Protein AF-A0A7V9B517-F1 (afdb_monomer_lite)

Radius of gyration: 17.01 Å; chains: 1; bounding box: 39×30×41 Å

Secondary structure (DSSP, 8-state):
-HHHHHHHHHHHTSPPGGGS-----SSS----PPP---HHHHHHHHHHHHHHHHHHHHHHHHTT-HHHHHHHHHHHHHHHTTT-

Sequence (84 aa):
MLRTALAAIANAEAPPLDTVGPAEAVGRLVDHPRLLLAEADLVAVLRAEIADCEDTVARFEACGRADEAAALRDELDVLRAYVA

Foldseek 3Di:
DVVVLVVLVVVQQDDDCVVPDDDDQPVHDDDDGTHDDDLVNSLVSLVVVLVVLVVVLVVCVVVVNPVVSVVSVVVSVVSVVSND

pLDDT: mean 87.33, std 9.53, range [64.44, 97.88]

Structure (mmCIF, N/CA/C/O 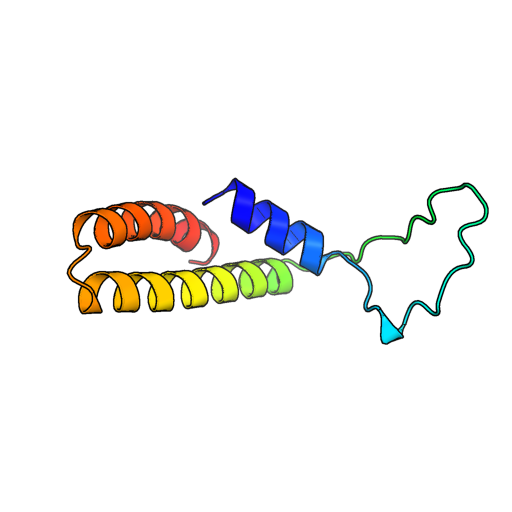backbone):
data_AF-A0A7V9B517-F1
#
_entry.id   AF-A0A7V9B517-F1
#
loop_
_atom_site.group_PDB
_atom_site.id
_atom_site.type_symbol
_atom_site.label_atom_id
_atom_site.label_alt_id
_atom_site.label_comp_id
_atom_site.label_asym_id
_atom_site.label_entity_id
_atom_site.label_seq_id
_atom_site.pdbx_PDB_ins_code
_atom_site.Cartn_x
_atom_site.Cartn_y
_atom_site.Cartn_z
_atom_site.occupancy
_atom_site.B_iso_or_equiv
_atom_site.auth_seq_id
_atom_site.auth_comp_id
_atom_site.auth_asym_id
_atom_site.auth_atom_id
_atom_site.pdbx_PDB_model_num
ATOM 1 N N . MET A 1 1 ? -5.450 6.879 -0.117 1.00 77.94 1 MET A N 1
ATOM 2 C CA . MET A 1 1 ? -4.612 5.755 -0.616 1.00 77.94 1 MET A CA 1
ATOM 3 C C . MET A 1 1 ? -4.294 5.702 -2.108 1.00 77.94 1 MET A C 1
ATOM 5 O O . MET A 1 1 ? -3.141 5.453 -2.429 1.00 77.94 1 MET A O 1
ATOM 9 N N . LEU A 1 2 ? -5.233 5.928 -3.037 1.00 80.38 2 LEU A N 1
ATOM 10 C CA . LEU A 1 2 ? -4.975 5.720 -4.479 1.00 80.38 2 LEU A CA 1
ATOM 11 C C . LEU A 1 2 ? -3.703 6.412 -5.008 1.00 80.38 2 LEU A C 1
ATOM 13 O O . LEU A 1 2 ? -2.928 5.820 -5.747 1.00 80.38 2 LEU A O 1
ATOM 17 N N . ARG A 1 3 ? -3.449 7.656 -4.586 1.00 83.31 3 ARG A N 1
ATOM 18 C CA . ARG A 1 3 ? -2.238 8.397 -4.972 1.00 83.31 3 ARG A CA 1
ATOM 19 C C . ARG A 1 3 ? -0.946 7.724 -4.492 1.00 83.31 3 ARG A C 1
ATOM 21 O O . ARG A 1 3 ? 0.047 7.773 -5.205 1.00 83.31 3 ARG A O 1
ATOM 28 N N . THR A 1 4 ? -0.959 7.122 -3.306 1.00 84.94 4 THR A N 1
ATOM 29 C CA . THR A 1 4 ? 0.190 6.396 -2.746 1.00 84.94 4 THR A CA 1
ATOM 30 C C . THR A 1 4 ? 0.439 5.113 -3.529 1.00 84.94 4 THR A C 1
ATOM 32 O O . THR A 1 4 ? 1.561 4.893 -3.965 1.00 84.94 4 THR A O 1
ATOM 35 N N . ALA A 1 5 ? -0.611 4.345 -3.833 1.00 85.38 5 ALA A N 1
ATOM 36 C CA . ALA A 1 5 ? -0.497 3.149 -4.668 1.00 85.38 5 ALA A CA 1
ATOM 37 C C . ALA A 1 5 ? 0.037 3.469 -6.079 1.00 85.38 5 ALA A C 1
ATOM 39 O O . ALA A 1 5 ? 0.910 2.775 -6.589 1.00 85.38 5 ALA A O 1
ATOM 40 N N . LEU A 1 6 ? -0.417 4.570 -6.692 1.00 87.06 6 LEU A N 1
ATOM 41 C CA . LEU A 1 6 ? 0.125 5.038 -7.974 1.00 87.06 6 LEU A CA 1
ATOM 42 C C . LEU A 1 6 ? 1.603 5.443 -7.874 1.00 87.06 6 LEU A C 1
ATOM 44 O O . LEU A 1 6 ? 2.363 5.208 -8.809 1.00 87.06 6 LEU A O 1
ATOM 48 N N . ALA A 1 7 ? 2.019 6.035 -6.753 1.00 89.12 7 ALA A N 1
ATOM 49 C CA . ALA A 1 7 ? 3.424 6.347 -6.512 1.00 89.12 7 ALA A CA 1
ATOM 50 C C . ALA A 1 7 ? 4.267 5.074 -6.324 1.00 89.12 7 ALA A C 1
ATOM 52 O O . ALA A 1 7 ? 5.365 4.996 -6.866 1.00 89.12 7 ALA A O 1
ATOM 53 N N . ALA A 1 8 ? 3.745 4.061 -5.627 1.00 88.38 8 ALA A N 1
ATOM 54 C CA . ALA A 1 8 ? 4.402 2.765 -5.473 1.00 88.38 8 ALA A CA 1
ATOM 55 C C . ALA A 1 8 ? 4.589 2.059 -6.827 1.00 88.38 8 ALA A C 1
ATOM 57 O O . ALA A 1 8 ? 5.678 1.573 -7.121 1.00 88.38 8 ALA A O 1
ATOM 58 N N . ILE A 1 9 ? 3.574 2.097 -7.699 1.00 89.62 9 ILE A N 1
ATOM 59 C CA . ILE A 1 9 ? 3.676 1.592 -9.077 1.00 89.62 9 ILE A CA 1
ATOM 60 C C . ILE A 1 9 ? 4.737 2.370 -9.863 1.00 89.62 9 ILE A C 1
ATOM 62 O O . ILE A 1 9 ? 5.617 1.762 -10.463 1.00 89.62 9 ILE A O 1
ATOM 66 N N . ALA A 1 10 ? 4.715 3.705 -9.811 1.00 88.44 10 ALA A N 1
ATOM 67 C CA . ALA A 1 10 ? 5.714 4.530 -10.492 1.00 88.44 10 ALA A CA 1
ATOM 68 C C . ALA A 1 10 ? 7.151 4.249 -10.008 1.00 88.44 10 ALA A C 1
ATOM 70 O O . ALA A 1 10 ? 8.091 4.330 -10.796 1.00 88.44 10 ALA A O 1
ATOM 71 N N . ASN A 1 11 ? 7.325 3.896 -8.732 1.00 87.19 11 ASN A N 1
ATOM 72 C CA . ASN A 1 11 ? 8.615 3.475 -8.188 1.00 87.19 11 ASN A CA 1
ATOM 73 C C . ASN A 1 11 ?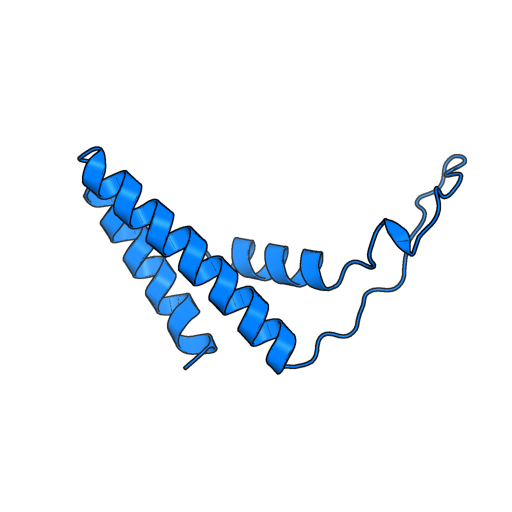 9.009 2.069 -8.661 1.00 87.19 11 ASN A C 1
ATOM 75 O O . ASN A 1 11 ? 10.176 1.844 -8.958 1.00 87.19 11 ASN A O 1
ATOM 79 N N . ALA A 1 12 ? 8.062 1.134 -8.758 1.00 88.56 12 ALA A N 1
ATOM 80 C CA . ALA A 1 12 ? 8.314 -0.210 -9.282 1.00 88.56 12 ALA A CA 1
ATOM 81 C C . ALA A 1 12 ? 8.669 -0.201 -10.780 1.00 88.56 12 ALA A C 1
ATOM 83 O 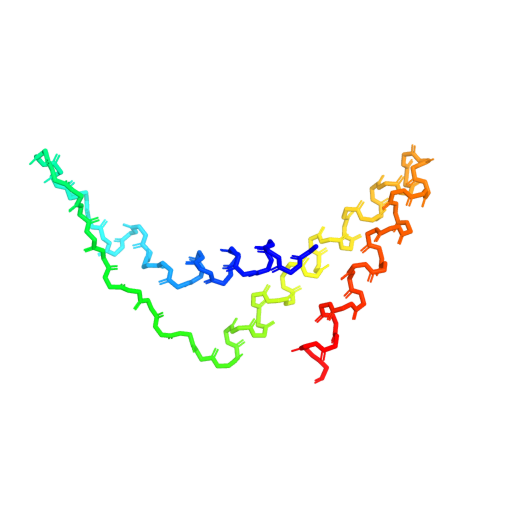O . ALA A 1 12 ? 9.431 -1.041 -11.249 1.00 88.56 12 ALA A O 1
ATOM 84 N N . GLU A 1 13 ? 8.167 0.783 -11.526 1.00 89.00 13 GLU A N 1
ATOM 85 C CA . GLU A 1 13 ? 8.575 1.056 -12.905 1.00 89.00 13 GLU A CA 1
ATOM 86 C C . GLU A 1 13 ? 10.015 1.600 -13.012 1.00 89.00 13 GLU A C 1
ATOM 88 O O . GLU A 1 13 ? 10.559 1.675 -14.115 1.00 89.00 13 GLU A O 1
ATOM 93 N N . ALA A 1 14 ? 10.656 2.018 -11.916 1.00 87.19 14 ALA A N 1
ATOM 94 C CA . ALA A 1 14 ? 12.007 2.563 -11.973 1.00 87.19 14 ALA A CA 1
ATOM 95 C C . ALA A 1 14 ? 13.053 1.445 -12.165 1.00 87.19 14 ALA A C 1
ATOM 97 O O . ALA A 1 14 ? 12.984 0.404 -11.507 1.00 87.19 14 ALA A O 1
ATOM 98 N N . PRO A 1 15 ? 14.060 1.641 -13.035 1.00 83.12 15 PRO A N 1
ATOM 99 C CA . PRO A 1 15 ? 15.136 0.672 -13.184 1.00 83.12 15 PRO A CA 1
ATOM 100 C C . PRO A 1 15 ? 15.982 0.574 -11.897 1.00 83.12 15 PRO A C 1
ATOM 102 O O . PRO A 1 15 ? 16.176 1.585 -11.214 1.00 83.12 15 PRO A O 1
ATOM 105 N N . PRO A 1 16 ? 16.537 -0.610 -11.566 1.00 80.25 16 PRO A N 1
ATOM 106 C CA . PRO A 1 16 ? 17.375 -0.782 -10.382 1.00 80.25 16 PRO A CA 1
ATOM 107 C C . PRO A 1 16 ? 18.617 0.113 -10.429 1.00 80.25 16 PRO A C 1
ATOM 109 O O . PRO A 1 16 ? 19.314 0.152 -11.449 1.00 80.25 16 PRO A O 1
ATOM 112 N N . LEU A 1 17 ? 18.953 0.754 -9.305 1.00 75.19 17 LEU A N 1
ATOM 113 C CA . LEU A 1 17 ? 20.145 1.607 -9.184 1.00 75.19 17 LEU A CA 1
ATOM 114 C C . LEU A 1 17 ? 21.434 0.852 -9.547 1.00 75.19 17 LEU A C 1
ATOM 116 O O . LEU A 1 17 ? 22.336 1.409 -10.154 1.00 75.19 17 LEU A O 1
ATOM 120 N N . ASP A 1 18 ? 21.493 -0.442 -9.253 1.00 72.88 18 ASP A N 1
ATOM 121 C CA . ASP A 1 18 ? 22.665 -1.292 -9.478 1.00 72.88 18 ASP A CA 1
ATOM 122 C C . ASP A 1 18 ? 22.916 -1.561 -10.973 1.00 72.88 18 ASP A C 1
ATOM 124 O O . ASP A 1 18 ? 24.035 -1.862 -11.389 1.00 72.88 18 ASP A O 1
ATOM 128 N N . THR A 1 19 ? 21.862 -1.461 -11.790 1.00 64.44 19 THR A N 1
ATOM 129 C CA . THR A 1 19 ? 21.927 -1.634 -13.252 1.00 64.44 19 THR A CA 1
ATOM 130 C C . THR A 1 19 ? 22.221 -0.328 -13.981 1.00 64.44 19 THR A C 1
ATOM 132 O O . THR A 1 19 ? 22.645 -0.335 -15.138 1.00 64.44 19 THR A O 1
ATOM 135 N N . VAL A 1 20 ? 22.028 0.795 -13.291 1.00 65.31 20 VAL A N 1
ATOM 136 C CA . VAL A 1 20 ? 22.212 2.144 -13.803 1.00 65.31 20 VAL A CA 1
ATOM 137 C C . VAL A 1 20 ? 23.384 2.769 -13.052 1.00 65.31 20 VAL A C 1
ATOM 139 O O . VAL A 1 20 ? 23.225 3.368 -11.994 1.00 65.31 20 VAL A O 1
ATOM 142 N N . GLY A 1 21 ? 24.596 2.610 -13.593 1.00 64.75 21 GLY A N 1
ATOM 143 C CA . GLY A 1 21 ? 25.788 3.248 -13.026 1.00 64.75 21 GLY A CA 1
ATOM 144 C C . GLY A 1 21 ? 25.613 4.769 -12.869 1.00 64.75 21 GLY A C 1
ATOM 145 O O . GLY A 1 21 ? 24.768 5.361 -13.544 1.00 64.75 21 GLY A O 1
ATOM 146 N N . PRO A 1 22 ? 26.403 5.426 -11.998 1.00 65.06 22 PRO A N 1
ATOM 147 C CA . PRO A 1 22 ? 26.270 6.857 -11.743 1.00 65.06 22 PRO A CA 1
ATOM 148 C C . PRO A 1 22 ? 26.367 7.644 -13.052 1.00 65.06 22 PRO A C 1
ATOM 150 O O . PRO A 1 22 ? 27.406 7.652 -13.713 1.00 65.06 22 PRO A O 1
ATOM 153 N N . ALA A 1 23 ? 25.267 8.289 -13.434 1.00 66.12 23 ALA A N 1
ATOM 154 C CA . ALA A 1 23 ? 25.211 9.107 -14.631 1.00 66.12 23 ALA A CA 1
ATOM 155 C C . ALA A 1 23 ? 25.696 10.525 -14.310 1.00 66.12 23 ALA A C 1
ATOM 157 O O . ALA A 1 23 ? 25.206 11.175 -13.384 1.00 66.12 23 ALA A O 1
ATOM 158 N N . GLU A 1 24 ? 26.664 11.019 -15.079 1.00 65.44 24 GLU A N 1
ATOM 159 C CA . GLU A 1 24 ? 27.172 12.380 -14.927 1.00 65.44 24 GLU A CA 1
ATOM 160 C C . GLU A 1 24 ? 26.127 13.385 -15.447 1.00 65.44 24 GLU A C 1
ATOM 162 O O . GLU A 1 24 ? 25.988 13.628 -16.647 1.00 65.44 24 GLU A O 1
ATOM 167 N N . ALA A 1 25 ? 25.344 13.959 -14.534 1.00 66.94 25 ALA A N 1
ATOM 168 C CA . ALA A 1 25 ? 24.314 14.944 -14.850 1.00 66.94 25 ALA A CA 1
ATOM 169 C C . ALA A 1 25 ? 24.923 16.355 -14.967 1.00 66.94 25 ALA A C 1
ATOM 171 O O . ALA A 1 25 ? 24.790 17.190 -14.072 1.00 66.94 25 ALA A O 1
ATOM 172 N N . VAL A 1 26 ? 25.612 16.652 -16.074 1.00 74.38 26 VAL A N 1
ATOM 173 C CA . VAL A 1 26 ? 26.158 18.001 -16.319 1.00 74.38 26 VAL A CA 1
ATOM 174 C C . VAL A 1 26 ? 25.045 18.937 -16.799 1.00 74.38 26 VAL A C 1
ATOM 176 O O . VAL A 1 26 ? 24.781 19.068 -17.995 1.00 74.38 26 VAL A O 1
ATOM 179 N N . GLY A 1 27 ? 24.362 19.580 -15.846 1.00 74.25 27 GLY A N 1
ATOM 180 C CA . GLY A 1 27 ? 23.356 20.620 -16.106 1.00 74.25 27 GLY A CA 1
ATOM 181 C C . GLY A 1 27 ? 22.106 20.141 -16.858 1.00 74.25 27 GLY A C 1
ATOM 182 O O . GLY A 1 27 ? 21.389 20.961 -17.431 1.00 74.25 27 GLY A O 1
ATOM 183 N N . ARG A 1 28 ? 21.853 18.826 -16.892 1.00 72.12 28 ARG A N 1
ATOM 184 C CA . ARG A 1 28 ? 20.720 18.191 -17.580 1.00 72.12 28 ARG A CA 1
ATOM 185 C C . ARG A 1 28 ? 20.142 17.074 -16.719 1.00 72.12 28 ARG A C 1
ATOM 187 O O . ARG A 1 28 ? 20.895 16.392 -16.028 1.00 72.12 28 ARG A O 1
ATOM 194 N N . LEU A 1 29 ? 18.824 16.876 -16.789 1.00 75.44 29 LEU A N 1
ATOM 195 C CA . LEU A 1 29 ? 18.206 15.668 -16.247 1.00 75.44 29 LEU A CA 1
ATOM 196 C C . LEU A 1 29 ? 18.665 14.460 -17.067 1.00 75.44 29 LEU A C 1
ATOM 198 O O . LEU A 1 29 ? 18.642 14.501 -18.299 1.00 75.44 29 LEU A O 1
ATOM 202 N N . VAL A 1 30 ? 19.050 13.397 -16.369 1.00 74.06 30 VAL A N 1
ATOM 203 C CA . VAL A 1 30 ? 19.243 12.076 -16.962 1.00 74.06 30 VAL A CA 1
ATOM 204 C C . VAL A 1 30 ? 17.945 11.314 -16.748 1.00 74.06 30 VAL A C 1
ATOM 206 O O . VAL A 1 30 ? 17.536 11.100 -15.610 1.00 74.06 30 VAL A O 1
ATOM 209 N N . ASP A 1 31 ? 17.281 10.977 -17.848 1.00 76.06 31 ASP A N 1
ATOM 210 C CA . ASP A 1 31 ? 16.055 10.187 -17.835 1.00 76.06 31 ASP A CA 1
ATOM 211 C C . ASP A 1 31 ? 16.389 8.740 -18.205 1.00 76.06 31 ASP A C 1
ATOM 213 O O . ASP A 1 31 ? 17.160 8.490 -19.139 1.00 76.06 31 ASP A O 1
ATOM 217 N N . HIS A 1 32 ? 15.826 7.796 -17.459 1.00 80.94 32 HIS A N 1
ATOM 218 C CA . HIS A 1 32 ? 16.016 6.370 -17.685 1.00 80.94 32 HIS A CA 1
ATOM 219 C C . HIS A 1 32 ? 14.690 5.744 -18.114 1.00 80.94 32 HIS A C 1
ATOM 221 O O . HIS A 1 32 ? 13.648 6.063 -17.538 1.00 80.94 32 HIS A O 1
ATOM 227 N N . PRO A 1 33 ? 14.702 4.837 -19.108 1.00 83.81 33 PRO A N 1
ATOM 228 C CA . PRO A 1 33 ? 13.484 4.174 -19.538 1.00 83.81 33 PRO A CA 1
ATOM 229 C C . PRO A 1 33 ? 12.882 3.386 -18.375 1.00 83.81 33 PRO A C 1
ATOM 231 O O . PRO A 1 33 ? 13.580 2.648 -17.676 1.00 83.81 33 PRO A O 1
ATOM 234 N N . ARG A 1 34 ? 11.572 3.546 -18.194 1.00 87.94 34 ARG A N 1
ATOM 235 C CA . ARG A 1 34 ? 10.806 2.792 -17.207 1.00 87.94 34 ARG A CA 1
ATOM 236 C C . ARG A 1 34 ? 10.699 1.322 -17.596 1.00 87.94 34 ARG A C 1
ATOM 238 O O . ARG A 1 34 ? 10.612 0.985 -18.778 1.00 87.94 34 ARG A O 1
ATOM 245 N N . LEU A 1 35 ? 10.672 0.464 -16.586 1.00 88.94 35 LEU A N 1
ATOM 246 C CA . LEU A 1 35 ? 10.334 -0.942 -16.713 1.00 88.94 35 LEU A CA 1
ATOM 247 C C . LEU A 1 35 ? 8.860 -1.088 -17.103 1.00 88.94 35 LEU A C 1
ATOM 249 O O . LEU A 1 35 ? 7.995 -0.362 -16.615 1.00 88.94 35 LEU A O 1
ATOM 253 N N . LEU A 1 36 ? 8.577 -2.053 -17.975 1.00 89.00 36 LEU A N 1
ATOM 254 C CA . LEU A 1 36 ? 7.212 -2.499 -18.235 1.00 89.00 36 LEU A CA 1
ATOM 255 C C . LEU A 1 36 ? 6.837 -3.518 -17.163 1.00 89.00 36 LEU A C 1
ATOM 257 O O . LEU A 1 36 ? 7.407 -4.607 -17.129 1.00 89.00 36 LEU A O 1
ATOM 261 N N . LEU A 1 37 ? 5.886 -3.158 -16.306 1.00 88.38 37 LEU A N 1
ATOM 262 C CA . LEU A 1 37 ? 5.344 -4.067 -15.304 1.00 88.38 37 LEU A CA 1
ATOM 263 C C . LEU A 1 37 ? 4.316 -4.996 -15.948 1.00 88.38 37 LEU A C 1
ATOM 265 O O . LEU A 1 37 ? 3.409 -4.542 -16.652 1.00 88.38 37 LEU A O 1
ATOM 269 N N . ALA A 1 38 ? 4.441 -6.298 -15.697 1.00 92.38 38 ALA A N 1
ATOM 270 C CA . ALA A 1 38 ? 3.361 -7.224 -15.983 1.00 92.38 38 ALA A CA 1
ATOM 271 C C . ALA A 1 38 ? 2.229 -7.025 -14.965 1.00 92.38 38 ALA A C 1
ATOM 273 O O . ALA A 1 38 ? 2.424 -6.507 -13.865 1.00 92.38 38 ALA A O 1
ATOM 274 N N . GLU A 1 39 ? 1.033 -7.502 -15.297 1.00 91.44 39 GLU A N 1
ATOM 275 C CA . GLU A 1 39 ? -0.112 -7.464 -14.380 1.00 91.44 39 GLU A CA 1
ATOM 276 C C . GLU A 1 39 ? 0.201 -8.133 -13.030 1.00 91.44 39 GLU A C 1
ATOM 278 O O . GLU A 1 39 ? -0.162 -7.616 -11.976 1.00 91.44 39 GLU A O 1
ATOM 283 N N . ALA A 1 40 ? 0.958 -9.234 -13.048 1.00 90.50 40 ALA A N 1
ATOM 284 C CA . ALA A 1 40 ? 1.405 -9.910 -11.833 1.00 90.50 40 ALA A CA 1
ATOM 285 C C . ALA A 1 40 ? 2.299 -9.022 -10.946 1.00 90.50 40 ALA A C 1
ATOM 287 O O . ALA A 1 40 ? 2.191 -9.091 -9.721 1.00 90.50 40 ALA A O 1
ATOM 288 N N . ASP A 1 41 ? 3.134 -8.168 -11.546 1.00 90.94 41 ASP A N 1
ATOM 289 C CA . ASP A 1 41 ? 3.996 -7.236 -10.814 1.00 90.94 41 ASP A CA 1
ATOM 290 C C . ASP A 1 41 ? 3.164 -6.115 -10.181 1.00 90.94 41 ASP A C 1
ATOM 292 O O . ASP A 1 41 ? 3.367 -5.771 -9.019 1.00 90.94 41 ASP A O 1
ATOM 296 N N . LEU A 1 42 ? 2.162 -5.601 -10.904 1.00 91.25 42 LEU A N 1
ATOM 297 C CA . LEU A 1 42 ? 1.219 -4.614 -10.369 1.00 91.25 42 LEU A CA 1
ATOM 298 C C . LEU A 1 42 ? 0.454 -5.172 -9.163 1.00 91.25 42 LEU A C 1
ATOM 300 O O . LEU A 1 42 ? 0.360 -4.514 -8.127 1.00 91.25 42 LEU A O 1
ATOM 304 N N . VAL A 1 43 ? -0.043 -6.408 -9.263 1.00 93.50 43 VAL A N 1
ATOM 305 C CA . VAL A 1 43 ? -0.715 -7.089 -8.146 1.00 93.50 43 VAL A CA 1
ATOM 306 C C . VAL A 1 43 ? 0.241 -7.294 -6.970 1.00 93.50 43 VAL A C 1
ATOM 308 O O . VAL A 1 43 ? -0.164 -7.120 -5.821 1.00 93.50 43 VAL A O 1
ATOM 311 N N . ALA A 1 44 ? 1.507 -7.638 -7.224 1.00 92.44 44 ALA A N 1
ATOM 312 C CA . ALA A 1 44 ? 2.507 -7.794 -6.171 1.00 92.44 44 ALA A CA 1
ATOM 313 C C . ALA A 1 44 ? 2.779 -6.473 -5.431 1.00 92.44 44 ALA A C 1
ATOM 315 O O . ALA A 1 44 ? 2.788 -6.466 -4.200 1.00 92.44 44 ALA A O 1
ATOM 316 N N . VAL A 1 45 ? 2.920 -5.359 -6.159 1.00 92.44 45 VAL A N 1
ATOM 317 C CA . VAL A 1 45 ? 3.084 -4.015 -5.577 1.00 92.44 45 VAL A CA 1
ATOM 318 C C . VAL A 1 45 ? 1.882 -3.651 -4.708 1.00 92.44 45 VAL A C 1
ATOM 320 O O . VAL A 1 45 ? 2.049 -3.255 -3.558 1.00 92.44 45 VAL A O 1
ATOM 323 N N . LEU A 1 46 ? 0.662 -3.846 -5.214 1.00 92.69 46 LEU A N 1
ATOM 324 C CA . LEU A 1 46 ? -0.550 -3.546 -4.450 1.00 92.69 46 LEU A CA 1
ATOM 325 C C . LEU A 1 46 ? -0.678 -4.413 -3.190 1.00 92.69 46 LEU A C 1
ATOM 327 O O . LEU A 1 46 ? -1.094 -3.916 -2.148 1.00 92.69 46 LEU A O 1
ATOM 331 N N . ARG A 1 47 ? -0.296 -5.694 -3.254 1.00 94.31 47 ARG A N 1
ATOM 332 C CA . ARG A 1 47 ? -0.291 -6.582 -2.079 1.00 94.31 47 ARG A CA 1
ATOM 333 C C . ARG A 1 47 ? 0.724 -6.153 -1.023 1.00 94.31 47 ARG A C 1
ATOM 335 O O . ARG A 1 47 ? 0.404 -6.235 0.158 1.00 94.31 47 ARG A O 1
ATOM 342 N N . ALA A 1 48 ? 1.907 -5.695 -1.432 1.00 92.31 48 ALA A N 1
ATOM 343 C CA . ALA A 1 48 ? 2.906 -5.168 -0.504 1.00 92.31 48 ALA A CA 1
ATOM 344 C C . ALA A 1 48 ? 2.385 -3.915 0.221 1.00 92.31 48 ALA A C 1
ATOM 346 O O . ALA A 1 48 ? 2.408 -3.865 1.445 1.00 92.31 48 ALA A O 1
ATOM 347 N N . GLU A 1 49 ? 1.803 -2.966 -0.517 1.00 92.19 49 GLU A N 1
ATOM 348 C CA . GLU A 1 49 ? 1.206 -1.759 0.073 1.00 92.19 49 GLU A CA 1
ATOM 3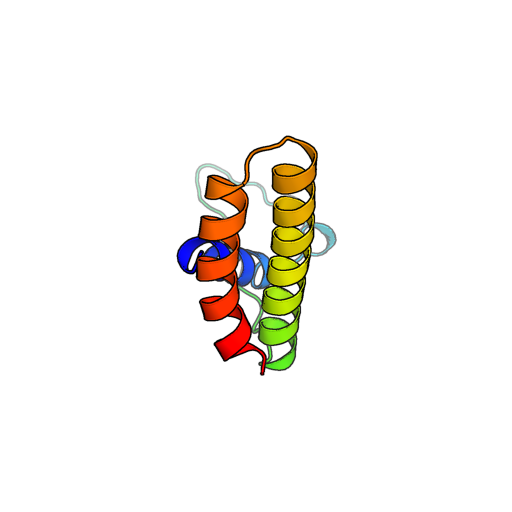49 C C . GLU A 1 49 ? 0.040 -2.077 1.022 1.00 92.19 49 GLU A C 1
ATOM 351 O O . GLU A 1 49 ? -0.110 -1.440 2.066 1.00 92.19 49 GLU A O 1
ATOM 356 N N . ILE A 1 50 ? -0.785 -3.078 0.687 1.00 94.62 50 ILE A N 1
ATOM 357 C CA . ILE A 1 50 ? -1.853 -3.552 1.578 1.00 94.62 50 ILE A CA 1
ATOM 358 C C . ILE A 1 50 ? -1.259 -4.086 2.886 1.00 94.62 50 ILE A C 1
ATOM 360 O O . ILE A 1 50 ? -1.741 -3.705 3.952 1.00 94.62 50 ILE A O 1
ATOM 364 N N . ALA A 1 51 ? -0.210 -4.910 2.820 1.00 94.88 51 ALA A N 1
ATOM 365 C CA . ALA A 1 51 ? 0.435 -5.471 4.007 1.00 94.88 51 ALA A CA 1
ATOM 366 C C . ALA A 1 51 ? 1.036 -4.377 4.912 1.00 94.88 51 ALA A C 1
ATOM 368 O O . ALA A 1 51 ? 0.784 -4.367 6.117 1.00 94.88 51 ALA A O 1
ATOM 369 N N . ASP A 1 52 ? 1.738 -3.398 4.337 1.00 93.31 52 ASP A N 1
ATOM 370 C CA . ASP A 1 52 ? 2.313 -2.273 5.090 1.00 93.31 52 ASP A CA 1
ATOM 371 C C . ASP A 1 52 ? 1.228 -1.418 5.775 1.00 93.31 52 ASP A C 1
ATOM 373 O O . ASP A 1 52 ? 1.381 -0.939 6.910 1.00 93.31 52 ASP A O 1
ATOM 377 N N . CYS A 1 53 ? 0.092 -1.234 5.100 1.00 93.25 53 CYS A N 1
ATOM 378 C CA . CYS A 1 53 ? -1.057 -0.541 5.669 1.00 93.25 53 CYS A CA 1
ATOM 379 C C . CYS A 1 53 ? -1.710 -1.352 6.798 1.00 93.25 53 CYS A C 1
ATOM 381 O O . CYS A 1 53 ? -2.075 -0.769 7.817 1.00 93.25 53 CYS A O 1
ATOM 383 N N . GLU A 1 54 ? -1.834 -2.674 6.663 1.00 96.25 54 GLU A N 1
ATOM 384 C CA . GLU A 1 54 ? -2.359 -3.555 7.715 1.00 96.25 54 GLU A CA 1
ATOM 385 C C . GLU A 1 54 ? -1.487 -3.515 8.979 1.00 96.25 54 GLU A C 1
ATOM 387 O O . GLU A 1 54 ? -2.011 -3.356 10.088 1.00 96.25 54 GLU A O 1
ATOM 392 N N . ASP A 1 55 ? -0.164 -3.532 8.821 1.00 97.00 55 ASP A N 1
ATOM 393 C CA . ASP A 1 55 ? 0.779 -3.347 9.927 1.00 97.00 55 ASP A CA 1
ATOM 394 C C . ASP A 1 55 ? 0.604 -1.974 10.598 1.00 97.00 55 ASP A C 1
ATOM 396 O O . ASP A 1 55 ? 0.639 -1.839 11.828 1.00 97.00 55 ASP A O 1
ATOM 400 N N . THR A 1 56 ? 0.361 -0.930 9.803 1.00 95.62 56 THR A N 1
ATOM 401 C CA . THR A 1 56 ? 0.104 0.424 10.314 1.00 95.62 56 THR A CA 1
ATOM 402 C C . THR A 1 56 ? -1.216 0.508 11.082 1.00 95.62 56 THR A C 1
ATOM 404 O O . THR A 1 56 ? -1.256 1.123 12.152 1.00 95.62 56 THR A O 1
ATOM 407 N N . VAL A 1 57 ? -2.277 -0.147 10.598 1.00 97.19 57 VAL A N 1
ATOM 408 C CA . VAL A 1 57 ? -3.557 -0.272 11.313 1.00 97.19 57 VAL A CA 1
ATOM 409 C C . VAL A 1 57 ? -3.329 -0.912 12.681 1.00 97.19 57 VAL A C 1
ATOM 411 O O . VAL A 1 57 ? -3.721 -0.329 13.693 1.00 97.19 57 VAL A O 1
ATOM 414 N N . ALA A 1 58 ? -2.633 -2.052 12.734 1.00 97.31 58 ALA A N 1
ATOM 415 C CA . ALA A 1 58 ? -2.351 -2.750 13.989 1.00 97.31 58 ALA A CA 1
ATOM 416 C C . ALA A 1 58 ? -1.582 -1.860 14.983 1.00 97.31 58 ALA A C 1
ATOM 418 O O . AL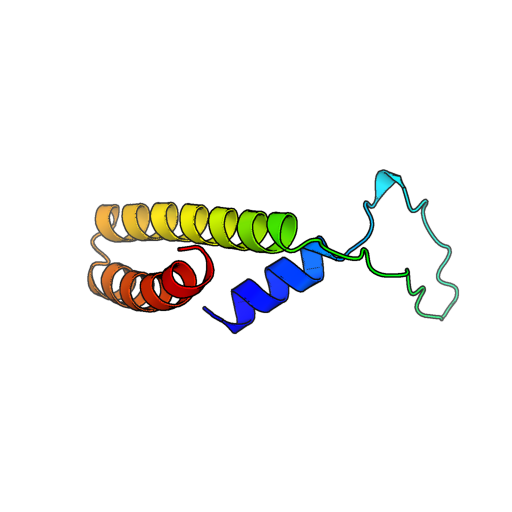A A 1 58 ? -1.865 -1.849 16.185 1.00 97.31 58 ALA A O 1
ATOM 419 N N . ARG A 1 59 ? -0.641 -1.047 14.486 1.00 97.88 59 ARG A N 1
ATOM 420 C CA . ARG A 1 59 ? 0.082 -0.065 15.307 1.00 97.88 59 ARG A CA 1
ATOM 421 C C . ARG A 1 59 ? -0.814 1.055 15.828 1.00 97.88 59 ARG A C 1
ATOM 423 O O . ARG A 1 59 ? -0.660 1.448 16.983 1.00 97.88 59 ARG A O 1
ATOM 430 N N . PHE A 1 60 ? -1.721 1.591 15.013 1.00 97.56 60 PHE A N 1
ATOM 431 C CA . PHE A 1 60 ? -2.670 2.606 15.474 1.00 97.56 60 PHE A CA 1
ATOM 432 C C . PHE A 1 60 ? -3.581 2.064 16.572 1.00 97.56 60 PHE A C 1
ATOM 434 O O . PHE A 1 60 ? -3.743 2.725 17.599 1.00 97.56 60 PHE A O 1
ATOM 441 N N . GLU A 1 61 ? -4.074 0.838 16.427 1.00 96.62 61 GLU A N 1
ATOM 442 C CA . GLU A 1 61 ? -4.879 0.190 17.463 1.00 96.62 61 GLU A CA 1
ATOM 443 C C . GLU A 1 61 ? -4.106 -0.010 18.763 1.00 96.62 61 GLU A C 1
ATOM 445 O O . GLU A 1 61 ? -4.597 0.353 19.833 1.00 96.62 61 GLU A O 1
ATOM 450 N N . ALA A 1 62 ? -2.866 -0.498 18.677 1.00 97.12 62 ALA A N 1
ATOM 451 C CA . ALA A 1 62 ? -2.001 -0.673 19.841 1.00 97.12 62 ALA A CA 1
ATOM 452 C C . ALA A 1 62 ? -1.723 0.648 20.586 1.00 97.12 62 ALA A C 1
ATOM 454 O O . ALA A 1 62 ? -1.491 0.643 21.794 1.00 97.12 62 ALA A O 1
ATOM 455 N N . CYS A 1 63 ? -1.766 1.785 19.885 1.00 96.81 63 CYS A N 1
ATOM 456 C CA . CYS A 1 63 ? -1.586 3.118 20.460 1.00 96.81 63 CYS A CA 1
ATOM 457 C C . CYS A 1 63 ? -2.904 3.823 20.837 1.00 96.81 63 CYS A C 1
ATOM 459 O O . CYS A 1 63 ? -2.868 5.002 21.190 1.00 96.81 63 CYS A O 1
ATOM 461 N N . GLY A 1 64 ? -4.056 3.145 20.763 1.00 97.38 64 GLY A N 1
ATOM 462 C CA . GLY A 1 64 ? -5.363 3.718 21.107 1.00 97.38 64 GLY A CA 1
ATOM 463 C C . GLY A 1 64 ? -5.924 4.709 20.078 1.00 97.38 64 GLY A C 1
ATOM 464 O O . GLY A 1 64 ? -6.831 5.473 20.394 1.00 97.38 64 GLY A O 1
ATOM 465 N N . ARG A 1 65 ? -5.399 4.703 18.849 1.00 97.38 65 ARG A N 1
ATOM 466 C CA . ARG A 1 65 ? -5.790 5.584 17.736 1.00 97.38 65 ARG A CA 1
ATOM 467 C C . ARG A 1 65 ? -6.832 4.907 16.840 1.00 97.38 65 ARG A C 1
ATOM 469 O O . ARG A 1 65 ? -6.574 4.593 15.679 1.00 97.38 65 ARG A O 1
ATOM 476 N N . ALA A 1 66 ? -7.985 4.587 17.428 1.00 95.44 66 ALA A N 1
ATOM 477 C CA . ALA A 1 66 ? -9.015 3.771 16.782 1.00 95.44 66 ALA A CA 1
ATOM 478 C C . ALA A 1 66 ? -9.645 4.449 15.552 1.00 95.44 66 ALA A C 1
ATOM 480 O O . ALA A 1 66 ? -9.930 3.767 14.568 1.00 95.44 66 ALA A O 1
ATOM 481 N N . ASP A 1 67 ? -9.811 5.773 15.579 1.00 97.00 67 ASP A N 1
ATOM 482 C CA . ASP A 1 67 ? -10.402 6.525 14.467 1.00 97.00 67 ASP A CA 1
ATOM 483 C C . ASP A 1 67 ? -9.480 6.515 13.239 1.00 97.00 67 ASP A C 1
ATOM 485 O O . ASP A 1 67 ? -9.930 6.283 12.117 1.00 97.00 67 ASP A O 1
ATOM 489 N N . GLU A 1 68 ? -8.170 6.689 13.435 1.00 96.69 68 GLU A N 1
ATOM 490 C CA . GLU A 1 68 ? -7.198 6.607 12.342 1.00 96.69 68 GLU A CA 1
ATOM 491 C C . GLU A 1 68 ? -7.044 5.183 11.805 1.00 96.69 68 GLU A C 1
ATOM 493 O O . GLU A 1 68 ? -6.884 4.998 10.598 1.00 96.69 68 GLU A O 1
ATOM 498 N N . ALA A 1 69 ? -7.135 4.172 12.674 1.00 96.31 69 ALA A N 1
ATOM 499 C CA . ALA A 1 69 ? -7.175 2.774 12.256 1.00 96.31 69 ALA A CA 1
ATOM 500 C C . ALA A 1 69 ? -8.420 2.470 11.404 1.00 96.31 69 ALA A C 1
ATOM 502 O O . ALA A 1 69 ? -8.314 1.775 10.395 1.00 96.31 69 ALA A O 1
ATOM 503 N N . ALA A 1 70 ? -9.589 2.997 11.781 1.00 96.38 70 ALA A N 1
ATOM 504 C CA . ALA A 1 70 ? -10.829 2.831 11.025 1.00 96.38 70 ALA A CA 1
ATOM 505 C C . ALA A 1 70 ? -10.760 3.523 9.656 1.00 96.38 70 ALA A C 1
ATOM 507 O O . ALA A 1 70 ? -11.011 2.881 8.641 1.00 96.38 70 ALA A O 1
ATOM 508 N N . ALA A 1 71 ? -10.318 4.784 9.608 1.00 94.44 71 ALA A N 1
ATOM 509 C CA . ALA A 1 71 ? -10.158 5.505 8.347 1.00 94.44 71 ALA A CA 1
ATOM 510 C C . ALA A 1 71 ? -9.196 4.780 7.388 1.00 94.44 71 ALA A C 1
ATOM 512 O O . ALA A 1 71 ? -9.479 4.657 6.199 1.00 94.44 71 ALA A O 1
ATOM 513 N N . LEU A 1 72 ? -8.082 4.250 7.903 1.00 94.69 72 LEU A N 1
ATOM 514 C CA . LEU A 1 72 ? -7.115 3.505 7.096 1.00 94.69 72 LEU A CA 1
ATOM 515 C C . LEU A 1 72 ? -7.684 2.176 6.566 1.00 94.69 72 LEU A C 1
ATOM 517 O O . LEU A 1 72 ? -7.358 1.772 5.450 1.00 94.69 72 LEU A O 1
ATOM 521 N N . ARG A 1 73 ? -8.566 1.508 7.320 1.00 94.94 73 ARG A N 1
ATOM 522 C CA . ARG A 1 73 ? -9.272 0.302 6.850 1.00 94.94 73 ARG A CA 1
ATOM 523 C C . ARG A 1 73 ? -10.217 0.594 5.693 1.00 94.94 73 ARG A C 1
ATOM 525 O O . ARG A 1 73 ? -10.201 -0.150 4.717 1.00 94.94 73 ARG A O 1
ATOM 532 N N . ASP A 1 74 ? -10.971 1.686 5.775 1.00 93.69 74 ASP A N 1
ATOM 533 C CA . ASP A 1 74 ? -11.862 2.098 4.687 1.00 93.69 74 ASP A CA 1
ATOM 534 C C . ASP A 1 74 ? -11.063 2.355 3.398 1.00 93.69 74 ASP A C 1
ATOM 536 O O . ASP A 1 74 ? -11.482 1.991 2.298 1.00 93.69 74 ASP A O 1
ATOM 540 N N . GLU A 1 75 ? -9.868 2.942 3.519 1.00 91.38 75 GLU A N 1
ATOM 541 C CA . GLU A 1 75 ? -8.994 3.136 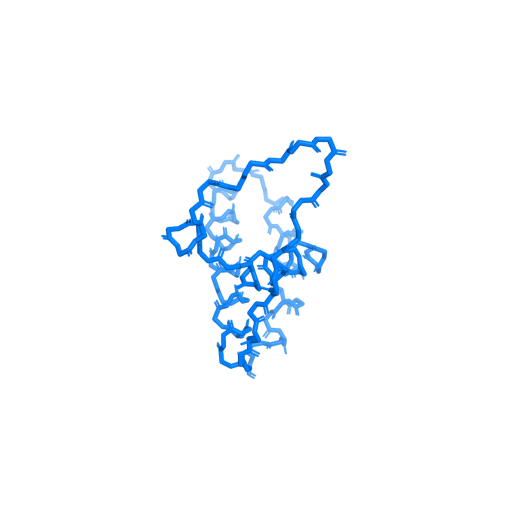2.364 1.00 91.38 75 GLU A CA 1
ATOM 542 C C . GLU A 1 75 ? -8.389 1.822 1.828 1.00 91.38 75 GLU A C 1
ATOM 544 O O . GLU A 1 75 ? -8.196 1.691 0.615 1.00 91.38 75 GLU A O 1
ATOM 549 N N . LEU A 1 76 ? -8.095 0.854 2.702 1.00 93.50 76 LEU A N 1
ATOM 550 C CA . LEU A 1 76 ? -7.589 -0.474 2.335 1.00 93.50 76 LEU A CA 1
ATOM 551 C C . LEU A 1 76 ? -8.603 -1.279 1.520 1.00 93.50 76 LEU A C 1
ATOM 553 O O . LEU A 1 76 ? -8.218 -1.967 0.574 1.00 93.50 76 LEU A O 1
ATOM 557 N N . ASP A 1 77 ? -9.891 -1.179 1.844 1.00 91.88 77 ASP A N 1
ATOM 558 C CA . ASP A 1 77 ? -10.941 -1.907 1.128 1.00 91.88 77 ASP A CA 1
ATOM 559 C C . ASP A 1 77 ? -11.026 -1.495 -0.347 1.00 91.88 77 ASP A C 1
ATOM 561 O O . ASP A 1 77 ? -11.260 -2.336 -1.219 1.00 91.88 77 ASP A O 1
ATOM 565 N N . VAL A 1 78 ? -10.719 -0.230 -0.654 1.00 90.81 78 VAL A N 1
ATOM 566 C CA . VAL A 1 78 ? -10.587 0.235 -2.040 1.00 90.81 78 VAL A CA 1
ATOM 567 C C . VAL A 1 78 ? -9.445 -0.485 -2.754 1.00 90.81 78 VAL A C 1
ATOM 569 O O . VAL A 1 78 ? -9.626 -0.901 -3.892 1.00 90.81 78 VAL A O 1
ATOM 572 N N . LEU A 1 79 ? -8.280 -0.651 -2.118 1.00 88.88 79 LEU A N 1
ATOM 573 C CA . LEU A 1 79 ? -7.130 -1.334 -2.728 1.00 88.88 79 LEU A CA 1
ATOM 574 C C . LEU A 1 79 ? -7.373 -2.838 -2.892 1.00 88.88 79 LEU A C 1
ATOM 576 O O . LEU A 1 79 ? -7.009 -3.408 -3.920 1.00 88.88 79 LEU A O 1
ATOM 580 N N . ARG A 1 80 ? -8.038 -3.472 -1.922 1.00 92.56 80 ARG A N 1
ATOM 581 C CA . ARG A 1 80 ? -8.381 -4.902 -1.966 1.00 92.56 80 ARG A CA 1
ATOM 582 C C . ARG A 1 80 ? -9.240 -5.262 -3.174 1.00 92.56 80 ARG A C 1
ATOM 584 O O . ARG A 1 80 ? -9.052 -6.331 -3.747 1.00 92.56 80 ARG A O 1
ATOM 591 N N . ALA A 1 81 ? -10.115 -4.357 -3.611 1.00 91.31 81 ALA A N 1
ATOM 592 C CA . ALA A 1 81 ? -10.931 -4.554 -4.808 1.00 91.31 81 ALA A CA 1
ATOM 593 C C . ALA A 1 81 ? -10.109 -4.715 -6.106 1.00 91.31 81 ALA A C 1
ATOM 595 O O . ALA A 1 81 ? -10.635 -5.242 -7.081 1.00 91.31 81 ALA A O 1
ATOM 596 N N . TYR A 1 82 ? -8.839 -4.290 -6.128 1.00 87.12 82 TYR A N 1
ATOM 597 C CA . TYR A 1 82 ? -7.957 -4.380 -7.301 1.00 87.12 82 TYR A CA 1
ATOM 598 C C . TYR A 1 82 ? -7.007 -5.586 -7.287 1.00 87.12 82 TYR A C 1
ATOM 600 O O . TYR A 1 82 ? -6.258 -5.773 -8.243 1.00 87.12 82 TYR A O 1
ATOM 608 N N . VAL A 1 83 ? -7.006 -6.394 -6.222 1.00 89.12 83 VAL A N 1
ATOM 609 C CA . VAL A 1 83 ? -6.132 -7.581 -6.091 1.00 89.12 83 VAL A CA 1
ATOM 610 C C . VAL A 1 83 ? -6.900 -8.885 -5.840 1.00 89.12 83 VAL A C 1
ATOM 612 O O . VAL A 1 83 ? -6.267 -9.915 -5.571 1.00 89.12 83 VAL A O 1
ATOM 615 N N . ALA A 1 84 ? -8.235 -8.812 -5.882 1.00 71.88 84 ALA A N 1
ATOM 616 C CA . ALA A 1 84 ? -9.173 -9.914 -5.676 1.00 71.88 84 ALA A CA 1
ATOM 617 C C . ALA A 1 84 ? -9.297 -10.826 -6.903 1.00 71.88 84 ALA A C 1
ATOM 619 O O . ALA A 1 84 ? -9.263 -10.304 -8.040 1.00 71.88 84 ALA A O 1
#